Protein AF-A0AA88YAZ2-F1 (afdb_monomer_lite)

Structure (mmCIF, N/CA/C/O backbone):
data_AF-A0AA88YAZ2-F1
#
_entry.id   AF-A0AA88YAZ2-F1
#
loop_
_atom_site.group_PDB
_atom_site.id
_atom_site.type_symbol
_atom_site.label_atom_id
_atom_site.label_alt_id
_atom_site.label_comp_id
_atom_site.label_asym_id
_atom_site.label_entity_id
_atom_site.label_seq_id
_atom_site.pdbx_PDB_ins_code
_atom_site.Cartn_x
_atom_site.Cartn_y
_atom_site.Cartn_z
_atom_site.occupancy
_atom_site.B_iso_or_equiv
_atom_site.auth_seq_id
_atom_site.auth_comp_id
_atom_site.auth_asym_id
_atom_site.auth_atom_id
_atom_site.pdbx_PDB_model_num
ATOM 1 N N . MET A 1 1 ? 9.209 17.221 -30.824 1.00 48.16 1 MET A N 1
ATOM 2 C CA . MET A 1 1 ? 7.880 17.115 -30.196 1.00 48.16 1 MET A CA 1
ATOM 3 C C . MET A 1 1 ? 7.122 16.025 -30.933 1.00 48.16 1 MET A C 1
ATOM 5 O O . MET A 1 1 ? 6.547 16.292 -31.977 1.00 48.16 1 MET A O 1
ATOM 9 N N . ALA A 1 2 ? 7.244 14.786 -30.473 1.00 44.41 2 ALA A N 1
ATOM 10 C CA . ALA A 1 2 ? 6.402 13.680 -30.902 1.00 44.41 2 ALA A CA 1
ATOM 11 C C . ALA A 1 2 ? 5.946 13.026 -29.600 1.00 44.41 2 ALA A C 1
ATOM 13 O O . ALA A 1 2 ? 6.796 12.595 -28.822 1.00 44.41 2 ALA A O 1
ATOM 14 N N . GLU A 1 3 ? 4.646 13.083 -29.323 1.00 52.50 3 GLU A N 1
ATOM 15 C CA . GLU A 1 3 ? 4.029 12.393 -28.192 1.00 52.50 3 GLU A CA 1
ATOM 16 C C . GLU A 1 3 ? 4.254 10.893 -28.407 1.00 52.50 3 GLU A C 1
ATOM 18 O O . GLU A 1 3 ? 3.692 10.281 -29.317 1.00 52.50 3 GLU A O 1
ATOM 23 N N . GLY A 1 4 ? 5.217 10.345 -27.663 1.00 52.53 4 GLY A N 1
ATOM 24 C CA . GLY A 1 4 ? 5.603 8.944 -27.730 1.00 52.53 4 GLY A CA 1
ATOM 25 C C . GLY A 1 4 ? 4.502 8.072 -27.141 1.00 52.53 4 GLY A C 1
ATOM 26 O O . GLY A 1 4 ? 3.868 8.450 -26.164 1.00 52.53 4 GLY A O 1
ATOM 27 N N . THR A 1 5 ? 4.280 6.919 -27.768 1.00 55.81 5 THR A N 1
ATOM 28 C CA . THR A 1 5 ? 3.393 5.823 -27.339 1.00 55.81 5 THR A CA 1
ATOM 29 C C . THR A 1 5 ? 3.233 5.710 -25.818 1.00 55.81 5 THR A C 1
ATOM 31 O O . THR A 1 5 ? 4.264 5.734 -25.142 1.00 55.81 5 THR A O 1
ATOM 34 N N . PRO A 1 6 ? 2.008 5.478 -25.291 1.00 56.91 6 PRO A N 1
ATOM 35 C CA . PRO A 1 6 ? 1.818 5.211 -23.871 1.00 56.91 6 PRO A CA 1
ATOM 36 C C . PRO A 1 6 ? 2.659 3.991 -23.508 1.00 56.91 6 PRO A C 1
ATOM 38 O O . PRO A 1 6 ? 2.409 2.888 -24.004 1.00 56.91 6 PRO A O 1
ATOM 41 N N . GLN A 1 7 ? 3.708 4.192 -22.718 1.00 62.56 7 GLN A N 1
ATOM 42 C CA . GLN A 1 7 ? 4.385 3.070 -22.098 1.00 62.56 7 GLN A CA 1
ATOM 43 C C . GLN A 1 7 ? 3.513 2.655 -20.907 1.00 62.56 7 GLN A C 1
ATOM 45 O O . GLN A 1 7 ? 3.036 3.505 -20.165 1.00 62.56 7 GLN A O 1
ATOM 50 N N . ASN A 1 8 ? 3.252 1.358 -20.747 1.00 67.25 8 ASN A N 1
ATOM 51 C CA . ASN A 1 8 ? 2.698 0.842 -19.494 1.00 67.25 8 ASN A CA 1
ATOM 52 C C . ASN A 1 8 ? 3.848 0.839 -18.488 1.00 67.25 8 ASN A C 1
ATOM 54 O O . ASN A 1 8 ? 4.630 -0.116 -18.462 1.00 67.25 8 ASN A O 1
ATOM 58 N N . VAL A 1 9 ? 4.024 1.932 -17.756 1.00 75.38 9 VAL A N 1
ATOM 59 C CA . VAL A 1 9 ? 5.186 2.137 -16.892 1.00 75.38 9 VAL A CA 1
ATOM 60 C C . VAL A 1 9 ? 4.754 2.302 -15.447 1.00 75.38 9 VAL A C 1
ATOM 62 O O . VAL A 1 9 ? 4.048 3.230 -15.083 1.00 75.38 9 VAL A O 1
ATOM 65 N N . GLY A 1 10 ? 5.199 1.356 -14.620 1.00 86.69 10 GLY A N 1
ATOM 66 C CA . GLY A 1 10 ? 5.339 1.492 -13.172 1.00 86.69 10 GLY A CA 1
ATOM 67 C C . GLY A 1 10 ? 4.097 1.780 -12.336 1.00 86.69 10 GLY A C 1
ATOM 68 O O . GLY A 1 10 ? 4.253 1.863 -11.123 1.00 86.69 10 GLY A O 1
ATOM 69 N N . GLU A 1 11 ? 2.901 1.900 -12.918 1.00 90.38 11 GLU A N 1
ATOM 70 C CA . GLU A 1 11 ? 1.692 2.239 -12.169 1.00 90.38 11 GLU A CA 1
ATOM 71 C C . GLU A 1 11 ? 1.454 1.240 -11.030 1.00 90.38 11 GLU A C 1
ATOM 73 O O . GLU A 1 11 ? 1.326 0.024 -11.237 1.00 90.38 11 GLU A O 1
ATOM 78 N N . VAL A 1 12 ? 1.400 1.774 -9.811 1.00 92.00 12 VAL A N 1
ATOM 79 C CA . VAL A 1 12 ? 1.065 1.043 -8.594 1.00 92.00 12 VAL A CA 1
ATOM 80 C C . VAL A 1 12 ? 0.060 1.860 -7.798 1.00 92.00 12 VAL A C 1
ATOM 82 O O . VAL A 1 12 ? 0.275 3.028 -7.471 1.00 92.00 12 VAL A O 1
ATOM 85 N N . ILE A 1 13 ? -1.034 1.203 -7.424 1.00 93.88 13 ILE A N 1
ATOM 86 C CA . ILE A 1 13 ? -2.048 1.759 -6.536 1.00 93.88 13 ILE A CA 1
ATOM 87 C C . ILE A 1 13 ? -1.977 1.030 -5.201 1.00 93.88 13 ILE A C 1
ATOM 89 O O . ILE A 1 13 ? -1.973 -0.204 -5.145 1.00 93.88 13 ILE A O 1
ATOM 93 N N . THR A 1 14 ? -1.971 1.804 -4.120 1.00 95.00 14 THR A N 1
ATOM 94 C CA . THR A 1 14 ? -2.125 1.304 -2.754 1.00 95.00 14 THR A CA 1
ATOM 95 C C . THR A 1 14 ? -3.380 1.877 -2.120 1.00 95.00 14 THR A C 1
ATOM 97 O O . THR A 1 14 ? -3.713 3.049 -2.294 1.00 95.00 14 THR A O 1
ATOM 100 N N . GLU A 1 15 ? -4.092 1.038 -1.379 1.00 96.44 15 GLU A N 1
ATOM 101 C CA . GLU A 1 15 ? -5.324 1.404 -0.692 1.00 96.44 15 GLU A CA 1
ATOM 102 C C . GLU A 1 15 ? -5.197 1.130 0.798 1.00 96.44 15 GLU A C 1
ATOM 104 O O . GLU A 1 15 ? -4.748 0.053 1.197 1.00 96.44 15 GLU A O 1
ATOM 109 N N . LEU A 1 16 ? -5.651 2.082 1.613 1.00 97.62 16 LEU A N 1
ATOM 110 C CA . LEU A 1 16 ? -5.878 1.859 3.033 1.00 97.62 16 LEU A CA 1
ATOM 111 C C . LEU A 1 16 ? -7.287 1.319 3.223 1.00 97.62 16 LEU A C 1
ATOM 113 O O . LEU A 1 16 ? -8.270 1.965 2.851 1.00 97.62 16 LEU A O 1
ATOM 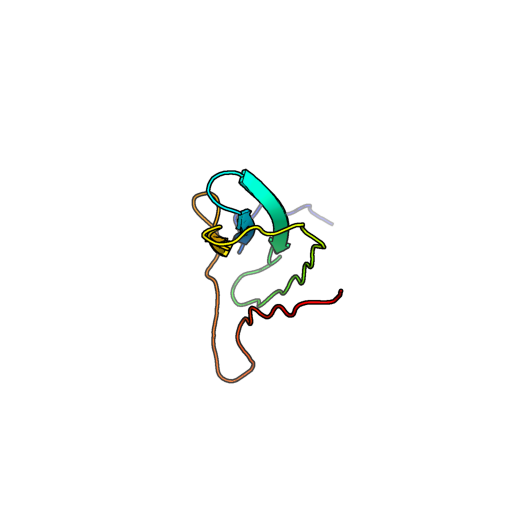117 N N . VAL A 1 17 ? -7.371 0.138 3.824 1.00 97.75 17 VAL A N 1
ATOM 118 C CA . VAL A 1 17 ? -8.620 -0.590 4.028 1.00 97.75 17 VAL A CA 1
ATOM 119 C C . VAL A 1 17 ? -8.888 -0.730 5.518 1.00 97.75 17 VAL A C 1
ATOM 121 O O . VAL A 1 17 ? -7.996 -1.102 6.281 1.00 97.75 17 VAL A O 1
ATOM 124 N N . VAL A 1 18 ? -10.129 -0.448 5.918 1.00 98.19 18 VAL A N 1
ATOM 125 C CA . VAL A 1 18 ? -10.664 -0.774 7.244 1.00 98.19 18 VAL A CA 1
ATOM 126 C C . VAL A 1 18 ? -11.724 -1.853 7.056 1.00 98.19 18 VAL A C 1
ATOM 128 O O . VAL A 1 18 ? -12.754 -1.619 6.420 1.00 98.19 18 VAL A O 1
ATOM 131 N N . ASN A 1 19 ? -11.460 -3.050 7.575 1.00 97.00 19 ASN A N 1
ATOM 132 C CA . ASN A 1 19 ? -12.213 -4.275 7.312 1.00 97.00 19 ASN A CA 1
ATOM 133 C C . ASN A 1 19 ? -12.296 -4.580 5.806 1.00 97.00 19 ASN A C 1
ATOM 135 O O . ASN A 1 19 ? -11.339 -5.086 5.223 1.00 97.00 19 ASN A O 1
ATOM 139 N N . SER A 1 20 ? -13.426 -4.271 5.168 1.00 95.75 20 SER A N 1
ATOM 140 C CA . SER A 1 20 ? -13.649 -4.444 3.728 1.00 95.75 20 SER A CA 1
ATOM 141 C C . SER A 1 20 ? -13.836 -3.121 2.977 1.00 95.75 20 SER A C 1
ATOM 143 O O . SER A 1 20 ? -14.093 -3.144 1.775 1.00 95.75 20 SER A O 1
ATOM 145 N N . GLU A 1 21 ? -13.755 -1.977 3.662 1.00 97.38 21 GLU A N 1
ATOM 146 C CA . GLU A 1 21 ? -14.028 -0.659 3.087 1.00 97.38 21 GLU A CA 1
ATOM 147 C C . GLU A 1 21 ? -12.733 0.110 2.815 1.00 97.38 21 GLU A C 1
ATOM 149 O O . GLU A 1 21 ? -11.891 0.279 3.701 1.00 97.38 21 GLU A O 1
ATOM 154 N N . VAL A 1 22 ? -12.589 0.606 1.586 1.00 97.44 22 VAL A N 1
ATOM 155 C CA . VAL A 1 22 ? -11.475 1.474 1.190 1.00 97.44 22 VAL A CA 1
ATOM 156 C C . VAL A 1 22 ? -11.691 2.862 1.789 1.00 97.44 22 VAL A C 1
ATOM 158 O O . VAL A 1 22 ? -12.718 3.496 1.560 1.00 97.44 22 VAL A O 1
ATOM 161 N N . ARG A 1 23 ? -10.714 3.338 2.562 1.00 97.75 23 ARG A N 1
ATOM 162 C CA . ARG A 1 23 ? -10.748 4.644 3.239 1.00 97.75 23 ARG A CA 1
ATOM 163 C C . ARG A 1 23 ? -9.787 5.662 2.639 1.00 97.75 23 ARG A C 1
ATOM 165 O O . ARG A 1 23 ? -9.970 6.856 2.846 1.00 97.75 23 ARG A O 1
ATOM 172 N N . GLY A 1 24 ? -8.780 5.206 1.904 1.00 96.69 24 GLY A N 1
ATOM 173 C CA . GLY A 1 24 ? -7.819 6.065 1.224 1.00 96.69 24 GLY A CA 1
ATOM 174 C C . GLY A 1 24 ? -7.119 5.324 0.097 1.00 96.69 24 GLY A C 1
ATOM 175 O O . GLY A 1 24 ? -7.059 4.095 0.105 1.00 96.69 24 GLY A O 1
ATOM 176 N N . ARG A 1 25 ? -6.591 6.083 -0.863 1.00 95.50 25 ARG A N 1
ATOM 177 C CA . ARG A 1 25 ? -5.874 5.573 -2.031 1.00 95.50 25 ARG A CA 1
ATOM 178 C C . ARG A 1 25 ? -4.693 6.487 -2.341 1.00 95.50 25 ARG A C 1
ATOM 180 O O . ARG A 1 25 ? -4.846 7.705 -2.315 1.00 95.50 25 ARG A O 1
ATOM 187 N N . ALA A 1 26 ? -3.547 5.893 -2.643 1.00 95.00 26 ALA A N 1
ATOM 188 C CA . ALA A 1 26 ? -2.383 6.568 -3.198 1.00 95.00 26 ALA A CA 1
ATOM 189 C C . ALA A 1 26 ? -1.984 5.863 -4.496 1.00 95.00 26 ALA A C 1
ATOM 191 O O . ALA A 1 26 ? -2.023 4.633 -4.578 1.00 95.00 26 ALA A O 1
ATOM 192 N N . GLN A 1 27 ? -1.637 6.649 -5.506 1.00 92.44 27 GLN A N 1
ATOM 193 C CA . GLN A 1 27 ? -1.239 6.179 -6.824 1.00 92.44 27 GLN A CA 1
ATOM 194 C C . GLN A 1 27 ? 0.106 6.807 -7.164 1.00 92.44 27 GLN A C 1
ATOM 196 O O . GLN A 1 27 ? 0.303 7.992 -6.904 1.00 92.44 27 GLN A O 1
ATOM 201 N N . THR A 1 28 ? 0.996 5.987 -7.704 1.00 91.50 28 THR A N 1
ATOM 202 C CA . THR A 1 28 ? 2.284 6.399 -8.257 1.00 91.50 28 THR A CA 1
ATOM 203 C C . THR A 1 28 ? 2.397 5.794 -9.645 1.00 91.50 28 THR A C 1
ATOM 205 O O . THR A 1 28 ? 1.918 4.677 -9.876 1.00 91.50 28 THR A O 1
ATOM 208 N N . ASP A 1 29 ? 3.040 6.520 -10.539 1.00 89.25 29 ASP A N 1
ATOM 209 C CA . ASP A 1 29 ? 3.343 6.128 -11.900 1.00 89.25 29 ASP A CA 1
ATOM 210 C C . ASP A 1 29 ? 4.750 6.614 -12.248 1.00 89.25 29 ASP A C 1
ATOM 212 O O . ASP A 1 29 ? 5.152 7.737 -11.970 1.00 89.25 29 ASP A O 1
ATOM 216 N N . THR A 1 30 ? 5.545 5.724 -12.826 1.00 90.62 30 THR A N 1
ATOM 217 C CA . THR A 1 30 ? 6.858 6.101 -13.357 1.00 90.62 30 THR A CA 1
ATOM 218 C C . THR A 1 30 ? 6.685 6.509 -14.806 1.00 90.62 30 THR A C 1
ATOM 220 O O . THR A 1 30 ? 5.879 5.894 -15.487 1.00 90.62 30 THR A O 1
ATOM 223 N N . GLU A 1 31 ? 7.503 7.414 -15.330 1.00 83.88 31 GLU A N 1
ATOM 224 C CA . GLU A 1 31 ? 7.363 7.858 -16.728 1.00 83.88 31 GLU A CA 1
ATOM 225 C C . GLU A 1 31 ? 8.286 7.105 -17.705 1.00 83.88 31 GLU A C 1
ATOM 227 O O . GLU A 1 31 ? 8.099 7.152 -18.923 1.00 83.88 31 GLU A O 1
ATOM 232 N N . VAL A 1 32 ? 9.305 6.396 -17.194 1.00 83.56 32 VAL A N 1
ATOM 233 C CA . VAL A 1 32 ? 10.298 5.662 -18.000 1.00 83.56 32 VAL A CA 1
ATOM 234 C C . VAL A 1 32 ? 10.799 4.386 -17.308 1.00 83.56 32 VAL A C 1
ATOM 236 O O . VAL A 1 32 ? 10.697 4.217 -16.096 1.00 83.56 32 VAL A O 1
ATOM 239 N N . THR A 1 33 ? 11.398 3.468 -18.075 1.00 81.69 33 THR A N 1
ATOM 240 C CA . THR A 1 33 ? 12.036 2.256 -17.527 1.00 81.69 33 THR A CA 1
ATOM 241 C C . THR A 1 33 ? 13.203 2.587 -16.594 1.00 81.69 33 THR A C 1
ATOM 243 O O . THR A 1 33 ? 14.028 3.433 -16.937 1.00 81.69 33 THR A O 1
ATOM 246 N N . TYR A 1 34 ? 13.344 1.822 -15.505 1.00 83.00 34 TYR A N 1
ATOM 247 C CA . TYR A 1 34 ? 14.373 2.001 -14.463 1.00 83.00 34 TYR A CA 1
ATOM 248 C C . TYR A 1 34 ? 14.252 3.299 -13.653 1.00 83.00 34 TYR A C 1
ATOM 250 O O . TYR A 1 34 ? 15.244 3.760 -13.082 1.00 83.00 34 TYR A O 1
ATOM 258 N N . ASP A 1 35 ? 13.051 3.863 -13.601 1.00 86.31 35 ASP A N 1
ATOM 259 C CA . ASP A 1 35 ? 12.709 4.970 -12.721 1.00 86.31 35 ASP A CA 1
ATOM 260 C C . ASP A 1 35 ? 12.043 4.459 -11.433 1.00 86.31 35 ASP A C 1
ATOM 262 O O . ASP A 1 35 ? 11.410 3.402 -11.433 1.00 86.31 35 ASP A O 1
ATOM 266 N N . ASP A 1 36 ? 12.215 5.207 -10.346 1.00 89.62 36 ASP A N 1
ATOM 267 C CA . ASP A 1 36 ? 11.576 4.962 -9.052 1.00 89.62 36 ASP A CA 1
ATOM 268 C C . ASP A 1 36 ? 10.733 6.203 -8.720 1.00 89.62 36 ASP A C 1
ATOM 270 O O . ASP A 1 36 ? 11.285 7.297 -8.594 1.00 89.62 36 ASP A O 1
ATOM 274 N N . ASP A 1 37 ? 9.425 6.035 -8.519 1.00 91.56 37 ASP A N 1
ATOM 275 C CA . ASP A 1 37 ? 8.521 7.107 -8.083 1.00 91.56 37 ASP A CA 1
ATOM 276 C C . ASP A 1 37 ? 7.912 6.807 -6.697 1.00 91.56 37 ASP A C 1
ATOM 278 O O . ASP A 1 37 ? 7.988 5.681 -6.190 1.00 91.56 37 ASP A O 1
ATOM 282 N N . GLN A 1 38 ? 7.365 7.830 -6.037 1.00 92.81 38 GLN A N 1
ATOM 283 C CA . GLN A 1 38 ? 6.795 7.720 -4.698 1.00 92.81 38 GLN A CA 1
ATOM 284 C C . GLN A 1 38 ? 5.519 8.548 -4.518 1.00 92.81 38 GLN A C 1
ATOM 286 O O . GLN A 1 38 ? 5.451 9.732 -4.842 1.00 92.81 38 GLN A O 1
ATOM 291 N N . ALA A 1 39 ? 4.560 7.956 -3.810 1.00 93.19 39 ALA A N 1
ATOM 292 C CA . ALA A 1 39 ? 3.378 8.638 -3.312 1.00 93.19 39 ALA A CA 1
ATOM 293 C C . ALA A 1 39 ? 3.225 8.408 -1.805 1.00 93.19 39 ALA A C 1
ATOM 295 O O . ALA A 1 39 ? 3.557 7.349 -1.273 1.00 93.19 39 ALA A O 1
ATOM 296 N N . THR A 1 40 ? 2.702 9.408 -1.097 1.00 94.88 40 THR A N 1
ATOM 297 C CA . THR A 1 40 ? 2.331 9.300 0.320 1.00 94.88 40 THR A CA 1
ATOM 298 C C . THR A 1 40 ? 0.867 9.674 0.490 1.00 94.88 40 THR A C 1
ATOM 300 O O . THR A 1 40 ? 0.393 10.642 -0.099 1.00 94.88 40 THR A O 1
ATOM 303 N N . GLY A 1 41 ? 0.158 8.924 1.328 1.00 93.19 41 GLY A N 1
ATOM 304 C CA . GLY A 1 41 ? -1.217 9.215 1.713 1.00 93.19 41 GLY A CA 1
ATOM 305 C C . GLY A 1 41 ? -1.407 9.053 3.215 1.00 93.19 41 GLY A C 1
ATOM 306 O O . GLY A 1 41 ? -0.692 8.293 3.866 1.00 93.19 41 GLY A O 1
ATOM 307 N N . PHE A 1 42 ? -2.389 9.761 3.762 1.00 95.56 42 PHE A N 1
ATOM 308 C CA . PHE A 1 42 ? -2.848 9.568 5.132 1.00 95.56 42 PHE A CA 1
ATOM 309 C C . PHE A 1 42 ? -4.367 9.729 5.196 1.00 95.56 42 PHE A C 1
ATOM 311 O O . PHE A 1 42 ? -4.974 10.378 4.344 1.00 95.56 42 PHE A O 1
ATOM 318 N N . VAL A 1 43 ? -4.977 9.141 6.221 1.00 96.19 43 VAL A N 1
ATOM 319 C CA . VAL A 1 43 ? -6.403 9.287 6.522 1.00 96.19 43 VAL A CA 1
ATOM 320 C C . VAL A 1 43 ? -6.582 9.496 8.019 1.00 96.19 43 VAL A C 1
ATOM 322 O O . VAL A 1 43 ? -5.742 9.082 8.816 1.00 96.19 43 VAL A O 1
ATOM 325 N N . ILE A 1 44 ? -7.708 10.087 8.402 1.00 96.62 44 ILE A N 1
ATOM 326 C CA . ILE A 1 44 ? -8.198 10.061 9.779 1.00 96.62 44 ILE A CA 1
ATOM 327 C C . ILE A 1 44 ? -9.477 9.232 9.758 1.00 96.62 44 ILE A C 1
ATOM 329 O O . ILE A 1 44 ? -10.419 9.561 9.039 1.00 96.62 44 ILE A O 1
ATOM 333 N N . VAL A 1 45 ? -9.495 8.138 10.514 1.00 96.06 45 VAL A N 1
ATOM 334 C CA . VAL A 1 45 ? -10.614 7.192 10.555 1.00 96.06 45 VAL A CA 1
ATOM 335 C C . VAL A 1 45 ? -10.976 6.874 11.997 1.00 96.06 45 VAL A C 1
ATOM 337 O O . VAL A 1 45 ? -10.112 6.817 12.869 1.00 96.06 45 VAL A O 1
ATOM 340 N N . HIS A 1 46 ? -12.265 6.662 12.241 1.00 96.00 46 HIS A N 1
ATOM 341 C CA . HIS A 1 46 ? -12.737 6.102 13.499 1.00 96.00 46 HIS A CA 1
ATOM 342 C C . HIS A 1 46 ? -12.602 4.577 13.450 1.00 96.00 46 HIS A C 1
ATOM 344 O O . HIS A 1 46 ? -13.030 3.964 12.473 1.00 96.00 46 HIS A O 1
ATOM 350 N N . ILE A 1 47 ? -12.017 3.985 14.492 1.00 96.00 47 ILE A N 1
ATOM 351 C CA . ILE A 1 47 ? -11.714 2.553 14.590 1.00 96.00 47 ILE A CA 1
ATOM 352 C C . ILE A 1 47 ? -12.325 2.019 15.882 1.00 96.00 47 ILE A C 1
ATOM 354 O O . ILE A 1 47 ? -12.102 2.580 16.955 1.00 96.00 47 ILE A O 1
ATOM 358 N N . ASN A 1 48 ? -13.079 0.930 15.784 1.00 96.94 48 ASN A N 1
ATOM 359 C CA . ASN A 1 48 ? -13.594 0.199 16.932 1.00 96.94 48 ASN A CA 1
ATOM 360 C C . ASN A 1 48 ? -12.682 -0.979 17.284 1.00 96.94 48 ASN A C 1
ATOM 362 O O . ASN A 1 48 ? -11.885 -1.457 16.473 1.00 96.94 48 ASN A O 1
ATOM 366 N N . GLN A 1 49 ? -12.829 -1.498 18.504 1.00 97.12 49 GLN A N 1
ATOM 367 C CA . GLN A 1 49 ? -12.155 -2.732 18.893 1.00 97.12 49 GLN A CA 1
ATOM 368 C C . GLN A 1 49 ? -12.525 -3.869 17.928 1.00 97.12 49 GLN A C 1
ATOM 370 O O . GLN A 1 49 ? -13.700 -4.185 17.754 1.00 97.12 49 GLN A O 1
ATOM 375 N N . GLY A 1 50 ? -11.505 -4.509 17.354 1.00 97.69 50 GLY A N 1
ATOM 376 C CA . GLY A 1 50 ? -11.663 -5.627 16.423 1.00 97.69 50 GLY A CA 1
ATOM 377 C C . GLY A 1 50 ? -11.652 -5.243 14.943 1.00 97.69 50 GLY A C 1
ATOM 378 O O . GLY A 1 50 ? -11.571 -6.145 14.114 1.00 97.69 50 GLY A O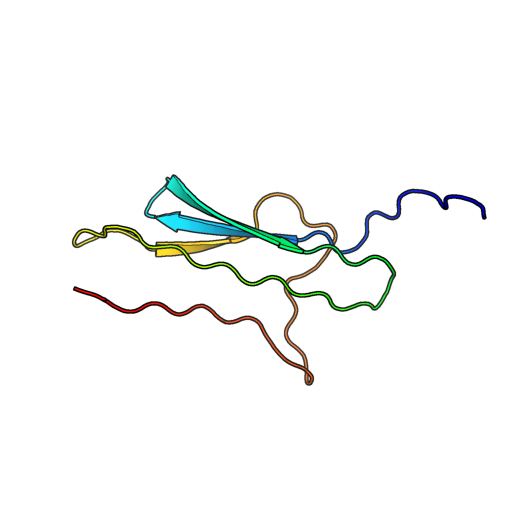 1
ATOM 379 N N . ASP A 1 51 ? -11.672 -3.951 14.604 1.00 98.31 51 ASP A N 1
ATOM 380 C CA . ASP A 1 51 ? -11.495 -3.509 13.219 1.00 98.31 51 ASP A CA 1
ATOM 381 C C . ASP A 1 51 ? -10.077 -3.832 12.718 1.00 98.31 51 ASP A C 1
ATOM 383 O O . ASP A 1 51 ? -9.079 -3.636 13.419 1.00 98.31 51 ASP A O 1
ATOM 387 N N . LEU A 1 52 ? -9.983 -4.317 11.480 1.00 97.88 52 LEU A N 1
ATOM 388 C CA . LEU A 1 52 ? -8.720 -4.630 10.816 1.00 97.88 52 LEU A CA 1
ATOM 389 C C . LEU A 1 52 ? -8.308 -3.482 9.904 1.00 97.88 52 LEU A C 1
ATOM 391 O O . LEU A 1 52 ? -9.074 -3.084 9.031 1.00 97.88 52 LEU A O 1
ATOM 395 N N . VAL A 1 53 ? -7.079 -2.992 10.063 1.00 97.44 53 VAL A N 1
ATOM 396 C CA . VAL A 1 53 ? -6.514 -1.938 9.214 1.00 97.44 53 VAL A CA 1
ATOM 397 C C . VAL A 1 53 ? -5.289 -2.477 8.494 1.00 97.44 53 VAL A C 1
ATOM 399 O O . VAL A 1 53 ? -4.372 -2.996 9.131 1.00 97.44 53 VAL A O 1
ATOM 402 N N . PHE A 1 54 ? -5.261 -2.359 7.171 1.00 96.94 54 PHE A N 1
ATOM 403 C CA . PHE A 1 54 ? -4.132 -2.803 6.359 1.00 96.94 54 PHE A CA 1
ATOM 404 C C . PHE A 1 54 ? -4.015 -1.993 5.068 1.00 96.94 54 PHE A C 1
ATOM 406 O O . PHE A 1 54 ? -4.956 -1.323 4.640 1.00 96.94 54 PHE A O 1
ATOM 413 N N . ILE A 1 55 ? -2.839 -2.083 4.449 1.00 96.00 55 ILE A N 1
ATOM 414 C CA . ILE A 1 55 ? -2.602 -1.611 3.088 1.00 96.00 55 ILE A CA 1
ATOM 415 C C . ILE A 1 55 ? -2.702 -2.802 2.139 1.00 96.00 55 ILE A C 1
ATOM 417 O O . ILE A 1 55 ? -2.174 -3.877 2.433 1.00 96.00 55 ILE A O 1
ATOM 421 N N . ARG A 1 56 ? -3.341 -2.611 0.986 1.00 93.38 56 ARG A N 1
ATOM 422 C CA . ARG A 1 56 ? -3.280 -3.560 -0.133 1.00 93.38 56 ARG A CA 1
ATOM 423 C C . ARG A 1 56 ? -2.855 -2.856 -1.411 1.00 93.38 56 ARG A C 1
ATOM 425 O O . ARG A 1 56 ? -3.140 -1.674 -1.584 1.00 93.38 56 ARG A O 1
ATOM 432 N N . SER A 1 57 ? -2.223 -3.599 -2.312 1.00 91.06 57 SER A N 1
ATOM 433 C CA . SER A 1 57 ? -2.130 -3.181 -3.710 1.00 91.06 57 SER A CA 1
ATOM 434 C C . SER A 1 57 ? -3.459 -3.490 -4.403 1.00 91.06 57 SER A C 1
ATOM 436 O O . SER A 1 57 ? -4.039 -4.554 -4.169 1.00 91.06 57 SER A O 1
ATOM 438 N N . HIS A 1 58 ? -3.966 -2.534 -5.179 1.00 83.31 58 HIS A N 1
ATOM 439 C CA . HIS A 1 58 ? -5.187 -2.680 -5.971 1.00 83.31 58 HIS A CA 1
ATOM 440 C C . HIS A 1 58 ? -4.825 -2.881 -7.447 1.00 83.31 58 HIS A C 1
ATOM 442 O O . HIS A 1 58 ? -3.880 -2.260 -7.929 1.00 83.31 58 HIS A O 1
ATOM 448 N N . ASP A 1 59 ? -5.604 -3.712 -8.145 1.00 84.19 59 ASP A N 1
ATOM 449 C CA . ASP A 1 59 ? -5.398 -4.131 -9.539 1.00 84.19 59 ASP A CA 1
ATOM 450 C C . ASP A 1 59 ? -4.086 -4.888 -9.815 1.00 84.19 59 ASP A C 1
ATOM 452 O O . ASP A 1 59 ? -3.287 -5.166 -8.922 1.00 84.19 59 ASP A O 1
ATOM 456 N N . VAL A 1 60 ? -3.909 -5.307 -11.072 1.00 84.81 60 VAL A N 1
ATOM 457 C CA . VAL A 1 60 ? -2.636 -5.838 -11.570 1.00 84.81 60 VAL A CA 1
ATOM 458 C C . VAL A 1 60 ? -1.725 -4.637 -11.835 1.00 84.81 60 VAL A C 1
ATOM 460 O O . VAL A 1 60 ? -1.998 -3.897 -12.784 1.00 84.81 60 VAL A O 1
ATOM 463 N N . PRO A 1 61 ? -0.678 -4.409 -11.022 1.00 85.75 61 PRO A N 1
ATOM 464 C CA . PRO A 1 61 ? 0.176 -3.246 -11.196 1.00 85.75 61 PRO A CA 1
ATOM 465 C C . PRO A 1 61 ? 1.020 -3.377 -12.466 1.00 85.75 61 PRO A C 1
ATOM 467 O O . PRO A 1 61 ? 1.363 -4.479 -12.903 1.00 85.75 61 PRO A O 1
ATOM 470 N N . GLN A 1 62 ? 1.391 -2.234 -13.037 1.00 88.81 62 GLN A N 1
ATOM 471 C CA . GLN A 1 62 ? 2.379 -2.159 -14.115 1.00 88.81 62 GLN A CA 1
ATOM 472 C C . GLN A 1 62 ? 3.810 -2.070 -13.555 1.00 88.81 62 GLN A C 1
ATOM 474 O O . GLN A 1 62 ? 4.775 -2.327 -14.274 1.00 88.81 62 GLN A O 1
ATOM 479 N N . GLY A 1 63 ? 3.943 -1.721 -12.269 1.00 87.00 63 GLY A N 1
ATOM 480 C CA . GLY A 1 63 ? 5.196 -1.678 -11.515 1.00 87.00 63 GLY A CA 1
ATOM 481 C C . GLY A 1 63 ? 5.257 -2.653 -10.339 1.00 87.00 63 GLY A C 1
ATOM 482 O O . GLY A 1 63 ? 4.437 -3.558 -10.196 1.00 87.00 63 GLY A O 1
ATOM 483 N N . ASN A 1 64 ? 6.247 -2.448 -9.468 1.00 88.31 64 ASN A N 1
ATOM 484 C CA . ASN A 1 64 ? 6.410 -3.190 -8.218 1.00 88.31 64 ASN A CA 1
ATOM 485 C C . ASN A 1 64 ? 6.522 -2.219 -7.038 1.00 88.31 64 ASN A C 1
ATOM 487 O O . ASN A 1 64 ? 7.184 -1.190 -7.146 1.00 88.31 64 ASN A O 1
ATOM 491 N N . LEU A 1 65 ? 5.961 -2.586 -5.881 1.00 90.38 65 LEU A N 1
ATOM 492 C CA . LEU A 1 65 ? 6.319 -1.937 -4.616 1.00 90.38 65 LEU A CA 1
ATOM 493 C C . LEU A 1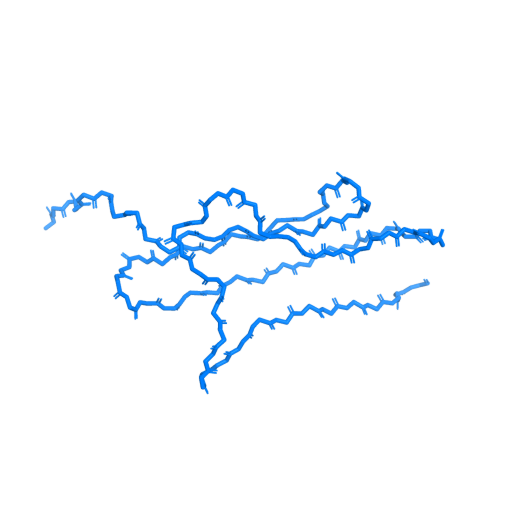 65 ? 7.776 -2.280 -4.287 1.00 90.38 65 LEU A C 1
ATOM 495 O O . LEU A 1 65 ? 8.095 -3.437 -4.005 1.00 90.38 65 LEU A O 1
ATOM 499 N N . GLN A 1 66 ? 8.658 -1.285 -4.339 1.00 89.25 66 GLN A N 1
ATOM 500 C CA . GLN A 1 66 ? 10.099 -1.507 -4.279 1.00 89.25 66 GLN A CA 1
ATOM 501 C C . GLN A 1 66 ? 10.690 -1.190 -2.897 1.00 89.25 66 GLN A C 1
ATOM 503 O O . GLN A 1 66 ? 10.303 -0.237 -2.220 1.00 89.25 66 GLN A O 1
ATOM 508 N N . VAL A 1 67 ? 11.661 -2.007 -2.484 1.00 92.12 67 VAL A N 1
ATOM 509 C CA . VAL A 1 67 ? 12.583 -1.730 -1.376 1.00 92.12 67 VAL A CA 1
ATOM 510 C C . VAL A 1 67 ? 13.989 -1.986 -1.896 1.00 92.12 67 VAL A C 1
ATOM 512 O O . VAL A 1 67 ? 14.279 -3.069 -2.405 1.00 92.12 67 VAL A O 1
ATOM 515 N N . ASN A 1 68 ? 14.864 -0.994 -1.798 1.00 90.12 68 ASN A N 1
ATOM 516 C CA . ASN A 1 68 ? 16.249 -1.085 -2.242 1.00 90.12 68 ASN A CA 1
ATOM 517 C C . ASN A 1 68 ? 17.168 -0.265 -1.315 1.00 90.12 68 ASN A C 1
ATOM 519 O O . ASN A 1 68 ? 16.762 0.215 -0.259 1.00 90.12 68 ASN A O 1
ATOM 523 N N . TYR A 1 69 ? 18.438 -0.116 -1.690 1.00 92.56 69 TYR A N 1
ATOM 524 C CA . TYR A 1 69 ? 19.421 0.616 -0.884 1.00 92.56 69 TYR A CA 1
ATOM 525 C C . TYR A 1 69 ? 19.138 2.127 -0.759 1.00 92.56 69 TYR A C 1
ATOM 527 O O . TYR A 1 69 ? 19.727 2.778 0.100 1.00 92.56 69 TYR A O 1
ATOM 535 N N . LYS A 1 70 ? 18.279 2.694 -1.616 1.00 87.50 70 LYS A N 1
ATOM 536 C CA . LYS A 1 70 ? 17.862 4.102 -1.582 1.00 87.50 70 LYS A CA 1
ATOM 537 C C . LYS A 1 70 ? 16.635 4.334 -0.697 1.00 87.50 70 LYS A C 1
ATOM 539 O O . LYS A 1 70 ? 16.410 5.472 -0.300 1.00 87.50 70 LYS A O 1
ATOM 544 N N . GLY A 1 71 ? 15.861 3.295 -0.377 1.00 87.69 71 GLY A N 1
ATOM 545 C CA . GLY A 1 71 ? 14.676 3.435 0.465 1.00 87.69 71 GLY A CA 1
ATOM 546 C C . GLY A 1 71 ? 13.714 2.253 0.404 1.00 87.69 71 GLY A C 1
ATOM 547 O O . GLY A 1 71 ? 13.942 1.255 -0.280 1.00 87.69 71 GLY A O 1
ATOM 548 N N . GLY A 1 72 ? 12.617 2.383 1.141 1.00 93.00 72 GLY A N 1
ATOM 549 C CA . GLY A 1 72 ? 11.512 1.435 1.151 1.00 93.00 72 GLY A CA 1
ATOM 550 C C . GLY A 1 72 ? 10.222 2.118 1.582 1.00 93.00 72 GLY A C 1
ATOM 551 O O . GLY A 1 72 ? 10.233 3.251 2.064 1.00 93.00 72 GLY A O 1
ATOM 552 N N . TRP A 1 73 ? 9.105 1.424 1.409 1.00 93.19 73 TRP A N 1
ATOM 553 C CA . TRP A 1 73 ? 7.798 1.918 1.821 1.00 93.19 73 TRP A CA 1
ATOM 554 C C . TRP A 1 73 ? 7.571 1.704 3.321 1.00 93.19 73 TRP A C 1
ATOM 556 O O . TRP A 1 73 ? 8.129 0.795 3.940 1.00 93.19 73 TRP A O 1
ATOM 566 N N . THR A 1 74 ? 6.739 2.556 3.916 1.00 95.56 74 THR A N 1
ATOM 567 C CA . THR A 1 74 ? 6.395 2.489 5.341 1.00 95.56 74 THR A CA 1
ATOM 568 C C . THR A 1 74 ? 4.890 2.632 5.532 1.00 95.56 74 THR A C 1
ATOM 570 O O . THR A 1 74 ? 4.207 3.251 4.720 1.00 95.56 74 THR A O 1
ATOM 573 N N . PHE A 1 75 ? 4.371 2.050 6.612 1.00 96.44 75 PHE A N 1
ATOM 574 C CA . PHE A 1 75 ? 2.993 2.228 7.055 1.00 96.44 75 PHE A CA 1
ATOM 575 C C . PHE A 1 75 ? 2.995 2.455 8.566 1.00 96.44 75 PHE A C 1
ATOM 577 O O . PHE A 1 75 ? 3.557 1.657 9.317 1.00 96.44 75 PHE A O 1
ATOM 584 N N . SER A 1 76 ? 2.405 3.563 9.005 1.00 96.94 76 SER A N 1
ATOM 585 C CA . SER A 1 76 ? 2.349 3.962 10.408 1.00 96.94 76 SER A CA 1
ATOM 586 C C . SER A 1 76 ? 0.975 4.526 10.759 1.00 96.94 76 SER A C 1
ATOM 588 O O . SER A 1 76 ? 0.242 5.020 9.902 1.00 96.94 76 SER A O 1
ATOM 590 N N . GLY A 1 77 ? 0.617 4.434 12.037 1.00 96.25 77 GLY A N 1
ATOM 591 C CA . GLY A 1 77 ? -0.627 4.969 12.572 1.00 96.25 77 GLY A CA 1
ATOM 592 C C . GLY A 1 77 ? -0.555 5.080 14.089 1.00 96.25 77 GLY A C 1
ATOM 593 O O . GLY A 1 77 ? 0.172 4.330 14.740 1.00 96.25 77 GLY A O 1
ATOM 594 N N . TRP A 1 78 ? -1.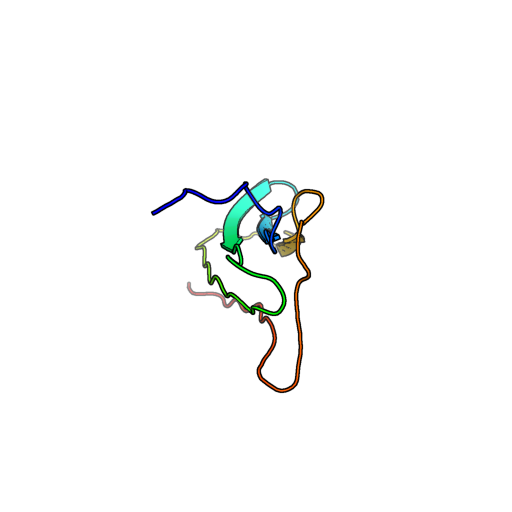285 6.041 14.647 1.00 96.56 78 TRP A N 1
ATOM 595 C CA . TRP A 1 78 ? -1.371 6.271 16.086 1.00 96.56 78 TRP A CA 1
ATOM 596 C C . TRP A 1 78 ? -2.748 6.827 16.455 1.00 96.56 78 TRP A C 1
ATOM 598 O O . TRP A 1 78 ? -3.428 7.442 15.633 1.00 96.56 78 TRP A O 1
ATOM 608 N N . GLN A 1 79 ? -3.163 6.602 17.701 1.00 96.12 79 GLN A N 1
ATOM 609 C CA . GLN A 1 79 ? -4.380 7.197 18.247 1.00 96.12 79 GLN A CA 1
ATOM 610 C C . GLN A 1 79 ? -4.150 8.694 18.497 1.00 96.12 79 GLN A C 1
ATOM 612 O O . GLN A 1 79 ? -3.124 9.076 19.060 1.00 96.12 79 GLN A O 1
ATOM 617 N N . ILE A 1 80 ? -5.097 9.537 18.075 1.00 94.25 80 ILE A N 1
ATOM 618 C CA . ILE A 1 80 ? -4.998 11.005 18.190 1.00 94.25 80 ILE A CA 1
ATOM 619 C C . ILE A 1 80 ? -6.004 11.634 19.165 1.00 94.25 80 ILE A C 1
ATOM 621 O O . ILE A 1 80 ? -5.898 12.829 19.430 1.00 94.25 80 ILE A O 1
ATOM 625 N N . ALA A 1 81 ? -6.954 10.859 19.698 1.00 85.00 81 ALA A N 1
ATOM 626 C CA . ALA A 1 81 ? -7.899 1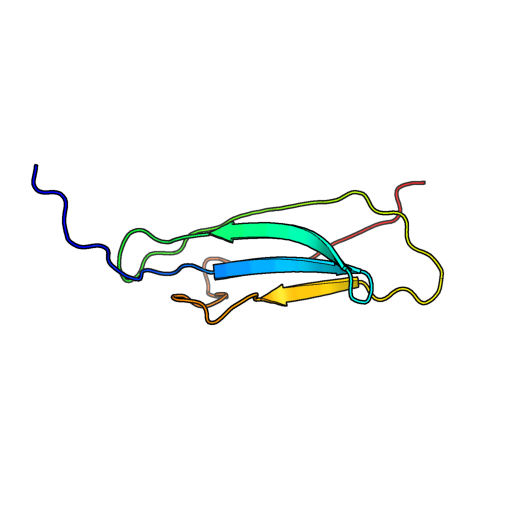1.265 20.740 1.00 85.00 81 ALA A CA 1
ATOM 627 C C . ALA A 1 81 ? -8.487 10.034 21.440 1.00 85.00 81 ALA A C 1
ATOM 629 O O . ALA A 1 81 ? -8.639 8.991 20.760 1.00 85.00 81 ALA A O 1
#

Radius of gyration: 15.74 Å; chains: 1; bounding box: 33×23×52 Å

Secondary structure (DSSP, 8-state):
-----------EEEEEEETTEEEEEEEE--SSTT--------------TT--EEEEEESS-SS----BTTB----------

Organism: Pinctada imbricata (NCBI:tx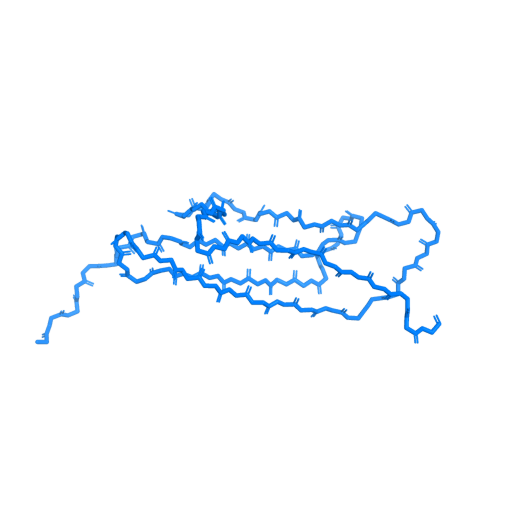id66713)

InterPro domains:
  IPR001073 C1q domain [PF00386] (11-78)
  IPR001073 C1q domain [PS50871] (1-81)
  IPR008983 Tumour necrosis factor-like domain superfamily [G3DSA:2.60.120.40] (2-81)

Sequence (81 aa):
MAEGTPQNVGEVITELVVNSEVRGRAQTDTEVTYDDDQATGFVIVHINQGDLVFIRSHDVPQGNLQVNYKGGWTFSGWQIA

pLDDT: mean 88.74, std 12.32, range [44.41, 98.31]

Foldseek 3Di:
DDPDDDDLFAWWKKFKDWAHDTFDIWIDGDRDPPDDTDDDDDDDDDDDPPIDIDMDIDDDHSHDQDADPVGHDDDDDDDDD